Protein AF-A0A832NLY6-F1 (afdb_monomer)

Mean predicted aligned error: 9.87 Å

Solvent-accessible surface area (backbone atoms only — not comparable to full-atom values): 6928 Å² total; per-residue (Å²): 132,86,79,91,76,84,89,79,85,69,84,88,56,76,69,50,26,32,16,76,48,70,37,66,53,76,66,36,54,58,50,45,55,56,50,50,54,19,38,46,74,70,52,32,40,82,38,94,54,60,70,77,24,45,32,38,37,38,36,24,31,61,81,44,68,68,25,48,56,53,46,52,54,51,48,53,53,52,56,72,59,37,93,64,68,50,43,39,39,29,54,46,80,65,84,79,72,89,59,55,50,65,55,54,56,72,53,33,78,34,51,49,84,54,48,74,72,74,114

Radius of gyration: 15.72 Å; Cα contacts (8 Å, |Δi|>4): 177; chains: 1; bounding box: 41×34×50 Å

Secondary structure (DSSP, 8-state):
--------SSTTS-SPEEEEEE-SSHHHHHHHHHHHHHHHHTTPEE-S--TT-SEEEEEEETT-HHHHHHHHHHHHHHHHH-SSSEEEEEEESSPPPS--HHHHHHH--EEHHHHTT--

Sequence (119 aa):
MSRKRGQSGAEARGRPVAHLVSLGCAKNLVDSEIMLGALAQAGFAVSADPEGADLAVINTCGFVRDAVDESEDAIRALAALRREGRTVVVPQHKPLKPGTLKGILEQAAVPLDRFVQQL

Nearest PDB structures (foldseek):
  7mjx-assembly2_B  TM=8.754E-01  e=5.910E-04  Bacteroides uniformis
  7mjz-assembly1_A  TM=8.176E-01  e=5.182E-04  Bacteroides uniformis
  5yro-assembly1_A  TM=6.515E-01  e=8.188E-02  Homo sapiens
  3nkv-assembly2_B  TM=5.344E-01  e=1.580E-01  Homo sapiens
  8alk-assembly1_B  TM=5.204E-01  e=6.713E-01  Homo sapiens

Structure (mmCIF, N/CA/C/O backbone):
data_AF-A0A832NLY6-F1
#
_entry.id   AF-A0A832NLY6-F1
#
loop_
_atom_site.group_PDB
_atom_site.id
_atom_site.type_symbol
_atom_site.label_atom_id
_atom_site.label_alt_id
_atom_site.label_comp_id
_atom_site.label_asym_id
_atom_site.label_entity_id
_atom_site.label_seq_id
_atom_site.pdbx_PDB_ins_code
_atom_site.Cartn_x
_atom_site.Cartn_y
_atom_site.Cartn_z
_atom_site.occupancy
_atom_site.B_iso_or_equiv
_atom_site.auth_seq_id
_atom_site.auth_comp_id
_atom_site.auth_asym_id
_atom_site.auth_atom_id
_atom_site.pdbx_PDB_model_num
ATOM 1 N N . MET A 1 1 ? -25.720 23.472 32.965 1.00 38.28 1 MET A N 1
ATOM 2 C CA . MET A 1 1 ? -26.145 23.912 31.619 1.00 38.28 1 MET A CA 1
ATOM 3 C C . MET A 1 1 ? -24.999 23.663 30.653 1.00 38.28 1 MET A C 1
ATOM 5 O O . MET A 1 1 ? -23.893 24.088 30.941 1.00 38.28 1 MET A O 1
ATOM 9 N N . SER A 1 2 ? -25.296 22.891 29.604 1.00 46.19 2 SER A N 1
ATOM 10 C CA . SER A 1 2 ? -24.651 22.738 28.287 1.00 46.19 2 SER A CA 1
ATOM 11 C C . SER A 1 2 ? -23.189 23.183 28.132 1.00 46.19 2 SER A C 1
ATOM 13 O O . SER A 1 2 ? -22.857 24.341 28.337 1.00 46.19 2 SER A O 1
ATOM 15 N N . ARG A 1 3 ? -22.295 22.351 27.591 1.00 44.56 3 ARG A N 1
ATOM 16 C CA . ARG A 1 3 ? -22.382 21.850 26.208 1.00 44.56 3 ARG A CA 1
ATOM 17 C C . ARG A 1 3 ? -21.640 20.513 26.067 1.00 44.56 3 ARG A C 1
ATOM 19 O O . ARG A 1 3 ? -20.416 20.485 26.018 1.00 44.56 3 ARG A O 1
ATOM 26 N N . LYS A 1 4 ? -22.403 19.427 25.911 1.00 46.78 4 LYS A N 1
ATOM 27 C CA . LYS A 1 4 ? -21.956 18.227 25.192 1.00 46.78 4 LYS A CA 1
ATOM 28 C C . LYS A 1 4 ? -21.646 18.662 23.755 1.00 46.78 4 LYS A C 1
ATOM 30 O O . LYS A 1 4 ? -22.546 19.146 23.071 1.00 46.78 4 LYS A O 1
ATOM 35 N N . ARG A 1 5 ? -20.394 18.547 23.309 1.00 46.56 5 ARG A N 1
ATOM 36 C CA . ARG A 1 5 ? -20.043 18.646 21.886 1.00 46.56 5 ARG A CA 1
ATOM 37 C C . ARG A 1 5 ? -19.680 17.246 21.414 1.00 46.56 5 ARG A C 1
ATOM 39 O O . ARG A 1 5 ? -18.828 16.598 22.009 1.00 46.56 5 ARG A O 1
ATOM 46 N N . GLY A 1 6 ? -20.454 16.783 20.439 1.00 38.00 6 GLY A N 1
ATOM 47 C CA . GLY A 1 6 ? -20.577 15.393 20.038 1.00 38.00 6 GLY A CA 1
ATOM 48 C C . GLY A 1 6 ? -19.273 14.785 19.547 1.00 38.00 6 GLY A C 1
ATOM 49 O O . GLY A 1 6 ? -18.693 15.235 18.565 1.00 38.00 6 GLY A O 1
ATOM 50 N N . GLN A 1 7 ? -18.886 13.708 20.215 1.00 43.31 7 GLN A N 1
ATOM 51 C CA . GLN A 1 7 ? -18.221 12.579 19.589 1.00 43.31 7 GLN A CA 1
ATOM 52 C C . GLN A 1 7 ? -19.361 11.653 19.162 1.00 43.31 7 GLN A C 1
ATOM 54 O O . GLN A 1 7 ? -19.975 10.988 19.988 1.00 43.31 7 GLN A O 1
ATOM 59 N N . SER A 1 8 ? -19.793 11.739 17.910 1.00 46.34 8 SER A N 1
ATOM 60 C CA . SER A 1 8 ? -20.840 10.858 17.395 1.00 46.34 8 SER A CA 1
ATOM 61 C C . SER A 1 8 ? -20.587 10.677 15.910 1.00 46.34 8 SER A C 1
ATOM 63 O O . SER A 1 8 ? -20.833 11.582 15.118 1.00 46.34 8 SER A O 1
ATOM 65 N N . GLY A 1 9 ? -19.978 9.544 15.557 1.00 37.38 9 GLY A N 1
ATOM 66 C CA . GLY A 1 9 ? -19.774 9.170 14.159 1.00 37.38 9 GLY A CA 1
ATOM 67 C C . GLY A 1 9 ? -18.776 8.038 13.909 1.00 37.38 9 GLY A C 1
ATOM 68 O O . GLY A 1 9 ? -18.976 7.293 12.960 1.00 37.38 9 GLY A O 1
ATOM 69 N N . ALA A 1 10 ? -17.740 7.863 14.740 1.00 46.62 10 ALA A N 1
ATOM 70 C CA . ALA A 1 10 ? -16.645 6.922 14.444 1.00 46.62 10 ALA A CA 1
ATOM 71 C C . ALA A 1 10 ? -16.556 5.683 15.362 1.00 46.62 10 ALA A C 1
ATOM 73 O O . ALA A 1 10 ? -15.899 4.721 14.996 1.00 46.62 10 ALA A O 1
ATOM 74 N N . GLU A 1 11 ? -17.226 5.662 16.521 1.00 42.56 11 GLU A N 1
ATOM 75 C CA . GLU A 1 11 ? -17.087 4.574 17.516 1.00 42.56 11 GLU A CA 1
ATOM 76 C C . GLU A 1 11 ? -17.909 3.302 17.222 1.00 42.56 11 GLU A C 1
ATOM 78 O O . GLU A 1 11 ? -17.807 2.326 17.956 1.00 42.56 11 GLU A O 1
ATOM 83 N N . ALA A 1 12 ? -18.727 3.275 16.162 1.00 50.28 12 ALA A N 1
ATOM 84 C CA . ALA A 1 12 ? -19.609 2.134 15.874 1.00 50.28 12 ALA A CA 1
ATOM 85 C C . ALA A 1 12 ? -18.981 1.043 14.980 1.00 50.28 12 ALA A C 1
ATOM 87 O O . ALA A 1 12 ? -19.570 -0.023 14.816 1.00 50.28 12 ALA A O 1
ATOM 88 N N . ARG A 1 13 ? -17.800 1.283 14.398 1.00 58.06 13 ARG A N 1
ATOM 89 C CA . ARG A 1 13 ? -16.998 0.268 13.695 1.00 58.06 13 ARG A CA 1
ATOM 90 C C . ARG A 1 13 ? -15.675 0.139 14.452 1.00 58.06 13 ARG A C 1
ATOM 92 O O . ARG A 1 13 ? -15.191 1.136 14.976 1.00 58.06 13 ARG A O 1
ATOM 99 N N . GLY A 1 14 ? -15.126 -1.071 14.581 1.00 70.38 14 GLY A N 1
ATOM 100 C CA . GLY A 1 14 ? -13.823 -1.286 15.227 1.00 70.38 14 GLY A CA 1
ATOM 101 C C . GLY A 1 14 ? -12.705 -0.442 14.592 1.00 70.38 14 GLY A C 1
ATOM 102 O O . GLY A 1 14 ? -12.935 0.258 13.607 1.00 70.38 14 GLY A O 1
ATOM 103 N N . ARG A 1 15 ? -11.483 -0.490 15.149 1.00 81.31 15 ARG A N 1
ATOM 104 C CA . ARG A 1 15 ? -10.330 0.238 14.578 1.00 81.31 15 ARG A CA 1
ATOM 105 C C . ARG A 1 15 ? -10.247 -0.025 13.065 1.00 81.31 15 ARG A C 1
ATOM 107 O O . ARG A 1 15 ? -10.214 -1.199 12.701 1.00 81.31 15 ARG A O 1
ATOM 114 N N . PRO A 1 16 ? -10.203 1.017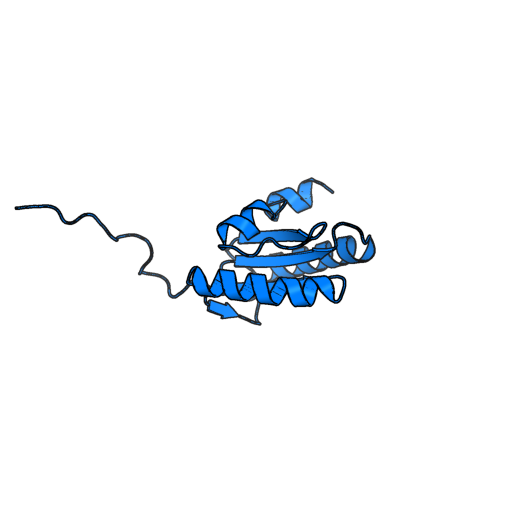 12.213 1.00 86.25 16 PRO A N 1
ATOM 115 C CA . PRO A 1 16 ? -10.198 0.820 10.772 1.00 86.25 16 PRO A CA 1
ATOM 116 C C . PRO A 1 16 ? -8.967 0.015 10.364 1.00 86.25 16 PRO A C 1
ATOM 118 O O . PRO A 1 16 ? -7.876 0.225 10.902 1.00 86.25 16 PRO A O 1
ATOM 121 N N . VAL A 1 17 ? -9.132 -0.916 9.436 1.00 88.12 17 VAL A N 1
ATOM 122 C CA . VAL A 1 17 ? -8.072 -1.844 9.041 1.00 88.12 17 VAL A CA 1
ATOM 123 C C . VAL A 1 17 ? -7.355 -1.313 7.803 1.00 88.12 17 VAL A C 1
ATOM 125 O O . VAL A 1 17 ? -7.986 -0.932 6.818 1.00 88.12 17 VAL A O 1
ATOM 128 N N . ALA A 1 18 ? -6.028 -1.280 7.841 1.00 88.94 18 ALA A N 1
ATOM 129 C CA . ALA A 1 18 ? -5.185 -0.952 6.705 1.00 88.94 18 ALA A CA 1
ATOM 130 C C . ALA A 1 18 ? -4.393 -2.179 6.248 1.00 88.94 18 ALA A C 1
ATOM 132 O O . ALA A 1 18 ? -3.815 -2.892 7.067 1.00 88.94 18 ALA A O 1
ATOM 133 N N . HIS A 1 19 ? -4.325 -2.382 4.940 1.00 90.56 19 HIS A N 1
ATOM 134 C CA . HIS A 1 19 ? -3.454 -3.354 4.293 1.00 90.56 19 HIS A CA 1
ATOM 135 C C . HIS A 1 19 ? -2.431 -2.611 3.433 1.00 90.56 19 HIS A C 1
ATOM 137 O O . HIS A 1 19 ? -2.779 -1.627 2.776 1.00 90.56 19 HIS A O 1
ATOM 143 N N . LEU A 1 20 ? -1.174 -3.051 3.443 1.00 90.06 20 LEU A N 1
ATOM 144 C CA . LEU A 1 20 ? -0.107 -2.421 2.672 1.00 90.06 20 LEU A CA 1
ATOM 145 C C . LEU A 1 20 ? 0.606 -3.457 1.808 1.00 90.06 20 LEU A C 1
ATOM 147 O O . LEU A 1 20 ? 1.132 -4.440 2.321 1.00 90.06 20 LEU A O 1
ATOM 151 N N . VAL A 1 21 ? 0.684 -3.170 0.512 1.00 90.38 21 VAL A N 1
ATOM 152 C CA . VAL A 1 21 ? 1.487 -3.905 -0.467 1.00 90.38 21 VAL A CA 1
ATOM 153 C C . VAL A 1 21 ? 2.704 -3.054 -0.820 1.00 90.38 21 VAL A C 1
ATOM 155 O O . VAL A 1 21 ? 2.571 -1.859 -1.084 1.00 90.38 21 VAL A O 1
ATOM 158 N N . SER A 1 22 ? 3.894 -3.653 -0.799 1.00 89.38 22 SER A N 1
ATOM 159 C CA . SER A 1 22 ? 5.140 -3.009 -1.226 1.00 89.38 22 SER A CA 1
ATOM 160 C C . SER A 1 22 ? 5.626 -3.672 -2.508 1.00 89.38 22 SER A C 1
ATOM 162 O O . SER A 1 22 ? 5.839 -4.881 -2.523 1.00 89.38 22 SER A O 1
ATOM 164 N N . LEU A 1 23 ? 5.773 -2.884 -3.566 1.00 85.38 23 LEU A N 1
ATOM 165 C CA . LEU A 1 23 ? 6.229 -3.289 -4.890 1.00 85.38 23 LEU A CA 1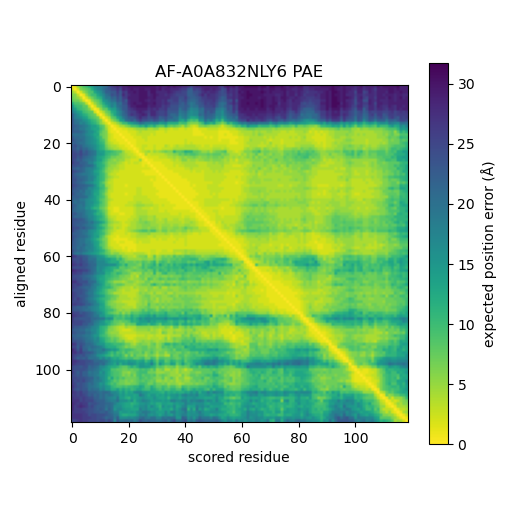
ATOM 166 C C . LEU A 1 23 ? 7.470 -2.471 -5.259 1.00 85.38 23 LEU A C 1
ATOM 168 O O . LEU A 1 23 ? 7.599 -1.302 -4.881 1.00 85.38 23 LEU A O 1
ATOM 172 N N . GLY A 1 24 ? 8.389 -3.070 -6.011 1.00 81.75 24 GLY A N 1
ATOM 173 C CA . GLY A 1 24 ? 9.647 -2.432 -6.395 1.00 81.75 24 GLY A CA 1
ATOM 174 C C . GLY A 1 24 ? 10.846 -2.902 -5.568 1.00 81.75 24 GLY A C 1
ATOM 175 O O . GLY A 1 24 ? 11.087 -4.097 -5.430 1.00 81.75 24 GLY A O 1
ATOM 176 N N . CYS A 1 25 ? 11.677 -1.970 -5.092 1.00 79.56 25 CYS A N 1
ATOM 177 C CA . CYS A 1 25 ? 13.013 -2.293 -4.577 1.00 79.56 25 CYS A CA 1
ATOM 178 C C . CYS A 1 25 ? 13.109 -2.245 -3.043 1.00 79.56 25 CYS A C 1
ATOM 180 O O . CYS A 1 25 ? 12.175 -1.854 -2.347 1.00 79.56 25 CYS A O 1
ATOM 182 N N . ALA A 1 26 ? 14.283 -2.581 -2.494 1.00 81.88 26 ALA A N 1
ATOM 183 C CA . ALA A 1 26 ? 14.539 -2.574 -1.047 1.00 81.88 26 ALA A CA 1
ATOM 184 C C . ALA A 1 26 ? 14.195 -1.236 -0.359 1.00 81.88 26 ALA A C 1
ATOM 186 O O . ALA A 1 26 ? 13.839 -1.212 0.817 1.00 81.88 26 ALA A O 1
ATOM 187 N N . LYS A 1 27 ? 14.244 -0.117 -1.095 1.00 81.06 27 LYS A N 1
ATOM 188 C CA . LYS A 1 27 ? 13.804 1.184 -0.587 1.00 81.06 27 LYS A CA 1
ATOM 189 C C . LYS A 1 27 ? 12.301 1.215 -0.285 1.00 81.06 27 LYS A C 1
ATOM 191 O O . LYS A 1 27 ? 11.913 1.788 0.731 1.00 81.06 27 LYS A O 1
ATOM 196 N N . ASN A 1 28 ? 11.474 0.601 -1.132 1.00 81.75 28 ASN A N 1
ATOM 197 C CA . ASN A 1 28 ? 10.034 0.514 -0.910 1.00 81.75 28 ASN A CA 1
ATOM 198 C C . ASN A 1 28 ? 9.727 -0.282 0.361 1.00 81.75 28 ASN A C 1
ATOM 200 O O . ASN A 1 28 ? 8.848 0.121 1.112 1.00 81.75 28 ASN A O 1
ATOM 204 N N . LEU A 1 29 ? 10.492 -1.334 0.664 1.00 83.50 29 LEU A N 1
ATOM 205 C CA . LEU A 1 29 ? 10.312 -2.104 1.898 1.00 83.50 29 LEU A CA 1
ATOM 206 C C . LEU A 1 29 ? 10.581 -1.257 3.154 1.00 83.50 29 LEU A C 1
ATOM 208 O O . LEU A 1 29 ? 9.750 -1.224 4.058 1.00 83.50 29 LEU A O 1
ATOM 212 N N . VAL A 1 30 ? 11.692 -0.514 3.180 1.00 85.75 30 VAL A N 1
ATOM 213 C CA . VAL A 1 30 ? 12.020 0.385 4.304 1.00 85.75 30 VAL A CA 1
ATOM 214 C C . VAL A 1 30 ? 10.985 1.507 4.439 1.00 85.75 30 VAL A C 1
ATOM 216 O O . VAL A 1 30 ? 10.530 1.813 5.539 1.00 85.75 30 VAL A O 1
ATOM 219 N N . ASP A 1 31 ? 10.561 2.107 3.323 1.00 85.94 31 ASP A N 1
ATOM 220 C CA . ASP A 1 31 ? 9.528 3.147 3.348 1.00 85.94 31 ASP A CA 1
ATOM 221 C C . ASP A 1 31 ? 8.170 2.583 3.820 1.00 85.94 31 ASP A C 1
ATOM 223 O O . ASP A 1 31 ? 7.426 3.277 4.518 1.00 85.94 31 ASP A O 1
ATOM 227 N N . SER A 1 32 ? 7.860 1.319 3.510 1.00 88.69 32 SER A N 1
ATOM 228 C CA . SER A 1 32 ? 6.648 0.640 3.975 1.00 88.69 32 SER A CA 1
ATOM 229 C C . SER A 1 32 ? 6.588 0.519 5.496 1.00 88.69 32 SER A C 1
ATOM 231 O O . SER A 1 32 ? 5.523 0.744 6.066 1.00 88.69 32 SER A O 1
ATOM 233 N N . GLU A 1 33 ? 7.699 0.237 6.181 1.00 88.88 33 GLU A N 1
ATOM 234 C CA . GLU A 1 33 ? 7.729 0.196 7.654 1.00 88.88 33 GLU A CA 1
ATOM 235 C C . GLU A 1 33 ? 7.360 1.553 8.267 1.00 88.88 33 GLU A C 1
ATOM 237 O O . GLU A 1 33 ? 6.576 1.633 9.218 1.00 88.88 33 GLU A O 1
ATOM 242 N N . ILE A 1 34 ? 7.859 2.640 7.670 1.00 87.94 34 ILE A N 1
ATOM 243 C CA . ILE A 1 34 ? 7.526 4.005 8.089 1.00 87.94 34 ILE A CA 1
ATOM 244 C C . ILE A 1 34 ? 6.033 4.280 7.856 1.00 87.94 34 ILE A C 1
ATOM 246 O O . ILE A 1 34 ? 5.360 4.838 8.730 1.00 87.94 34 ILE A O 1
ATOM 250 N N . MET A 1 35 ? 5.490 3.851 6.710 1.00 86.69 35 MET A N 1
ATOM 251 C CA . MET A 1 35 ? 4.062 3.989 6.407 1.00 86.69 35 MET A CA 1
ATOM 252 C C . MET A 1 35 ? 3.179 3.216 7.394 1.00 86.69 35 MET A C 1
ATOM 254 O O . MET A 1 35 ? 2.185 3.761 7.883 1.00 86.69 35 MET A O 1
ATOM 258 N N . LEU A 1 36 ? 3.555 1.983 7.739 1.00 88.94 36 LEU A N 1
ATOM 259 C CA . LEU A 1 36 ? 2.856 1.166 8.735 1.00 88.94 36 LEU A CA 1
ATOM 260 C C . LEU A 1 36 ? 2.863 1.833 10.116 1.00 88.94 36 LEU A C 1
ATOM 262 O O . LEU A 1 36 ? 1.823 1.904 10.775 1.00 88.94 36 LEU A O 1
ATOM 266 N N . GLY A 1 37 ? 4.002 2.394 10.530 1.00 88.38 37 GLY A N 1
ATOM 267 C CA . GLY A 1 37 ? 4.111 3.143 11.783 1.00 88.38 37 GLY A CA 1
ATOM 268 C C . GLY A 1 37 ? 3.205 4.379 11.826 1.00 88.38 37 GLY A C 1
ATOM 269 O O . GLY A 1 37 ? 2.598 4.672 12.859 1.00 88.38 37 GLY A O 1
ATOM 270 N N . ALA A 1 38 ? 3.066 5.096 10.711 1.00 86.31 38 ALA A N 1
ATOM 271 C CA . ALA A 1 38 ? 2.177 6.253 10.615 1.00 86.31 38 ALA A CA 1
ATOM 272 C C . ALA A 1 38 ? 0.687 5.863 10.602 1.00 86.31 38 ALA A C 1
ATOM 274 O O . ALA A 1 38 ? -0.129 6.549 11.223 1.00 86.31 38 ALA A O 1
ATOM 275 N N . LEU A 1 39 ? 0.328 4.755 9.943 1.00 86.19 39 LEU A N 1
ATOM 276 C CA . LEU A 1 39 ? -1.027 4.189 9.966 1.00 86.19 39 LEU A CA 1
ATOM 277 C C . LEU A 1 39 ? -1.428 3.768 11.385 1.00 86.19 39 LEU A C 1
ATOM 279 O O . LEU A 1 39 ? -2.510 4.126 11.855 1.00 86.19 39 LEU A O 1
ATOM 283 N N . ALA A 1 40 ? -0.530 3.083 12.096 1.00 86.62 40 ALA A N 1
ATOM 284 C CA . ALA A 1 40 ? -0.754 2.674 13.479 1.00 86.62 40 ALA A CA 1
ATOM 285 C C . ALA A 1 40 ? -0.959 3.882 14.412 1.00 86.62 40 ALA A C 1
ATOM 287 O O . ALA A 1 40 ? -1.893 3.885 15.216 1.00 86.62 40 ALA A O 1
ATOM 288 N N . GLN A 1 41 ? -0.141 4.933 14.265 1.00 86.12 41 GLN A N 1
ATOM 289 C CA . GLN A 1 41 ? -0.290 6.192 15.010 1.00 86.12 41 GLN A CA 1
ATOM 290 C C . GLN A 1 41 ? -1.597 6.927 14.689 1.00 86.12 41 GLN A C 1
ATOM 292 O O . GLN A 1 41 ? -2.161 7.589 15.557 1.00 86.12 41 GLN A O 1
ATOM 297 N N . ALA A 1 42 ? -2.106 6.787 13.464 1.00 83.50 42 ALA A N 1
ATOM 298 C CA . ALA A 1 42 ? -3.404 7.320 13.058 1.00 83.50 42 ALA A CA 1
ATOM 299 C C . ALA A 1 42 ? -4.599 6.458 13.513 1.00 83.50 42 ALA A C 1
ATOM 301 O O . ALA A 1 42 ? -5.742 6.791 13.203 1.00 83.50 42 ALA A O 1
ATOM 302 N N . GLY A 1 43 ? -4.357 5.369 14.251 1.00 86.38 43 GLY A N 1
ATOM 303 C CA . GLY A 1 43 ? -5.398 4.524 14.839 1.00 86.38 43 GLY A CA 1
ATOM 304 C C . GLY A 1 43 ? -5.817 3.327 13.986 1.00 86.38 43 GLY A C 1
ATOM 305 O O . GLY A 1 43 ? -6.672 2.554 14.424 1.00 86.38 43 GLY A O 1
ATOM 306 N N . PHE A 1 44 ? -5.193 3.108 12.826 1.00 87.94 44 PHE A N 1
ATOM 307 C CA . PHE A 1 44 ? -5.472 1.925 12.013 1.00 87.94 44 PHE A CA 1
ATOM 308 C C . PHE A 1 44 ? -4.939 0.655 12.688 1.00 87.94 44 PHE A C 1
ATOM 310 O O . PHE A 1 44 ? -3.938 0.689 13.412 1.00 87.94 44 PHE A O 1
ATOM 317 N N . ALA A 1 45 ? -5.622 -0.465 12.485 1.00 90.12 45 ALA A N 1
ATOM 318 C CA . ALA A 1 45 ? -5.058 -1.795 12.682 1.00 90.12 45 ALA A CA 1
ATOM 319 C C . ALA A 1 45 ? -4.430 -2.247 11.358 1.00 90.12 45 ALA A C 1
ATOM 321 O O . ALA A 1 45 ? -5.010 -2.018 10.304 1.00 90.12 45 ALA A O 1
ATOM 322 N N . VAL A 1 46 ? -3.249 -2.860 11.388 1.00 88.44 46 VAL A N 1
ATOM 323 C CA . VAL A 1 46 ? -2.592 -3.346 10.167 1.00 88.44 46 VAL A CA 1
ATOM 324 C C . VAL A 1 46 ? -2.942 -4.817 9.972 1.00 88.44 46 VAL A C 1
ATOM 326 O O . VAL A 1 46 ? -2.747 -5.611 10.891 1.00 88.44 46 VAL A O 1
ATOM 329 N N . SER A 1 47 ? -3.438 -5.170 8.788 1.00 87.94 47 SER A N 1
ATOM 330 C CA . SER A 1 47 ? -3.733 -6.549 8.394 1.00 87.94 47 SER A CA 1
ATOM 331 C C . SER A 1 47 ? -2.832 -6.991 7.244 1.00 87.94 47 SER A C 1
ATOM 333 O O . SER A 1 47 ? -2.608 -6.248 6.286 1.00 87.94 47 SER A O 1
ATOM 335 N N . ALA A 1 48 ? -2.343 -8.228 7.328 1.00 85.31 48 ALA A N 1
ATOM 336 C CA . ALA A 1 48 ? -1.685 -8.902 6.210 1.00 85.31 48 ALA A CA 1
ATOM 337 C C . ALA A 1 48 ? -2.693 -9.382 5.152 1.00 85.31 48 ALA A C 1
ATOM 339 O O . ALA A 1 48 ? -2.312 -9.598 4.008 1.00 85.31 48 ALA A O 1
ATOM 340 N N . ASP A 1 49 ? -3.964 -9.510 5.529 1.00 82.88 49 ASP A N 1
ATOM 341 C CA . ASP A 1 49 ? -5.048 -9.896 4.635 1.00 82.88 49 ASP A CA 1
ATOM 342 C C . ASP A 1 49 ? -5.729 -8.644 4.046 1.00 82.88 49 ASP A C 1
ATOM 344 O O . ASP A 1 49 ? -6.136 -7.762 4.821 1.00 82.88 49 ASP A O 1
ATOM 348 N N . PRO A 1 50 ? -5.833 -8.521 2.709 1.00 81.88 50 PRO A N 1
ATOM 349 C CA . PRO A 1 50 ? -6.592 -7.455 2.064 1.00 81.88 50 PRO A CA 1
ATOM 350 C C . PRO A 1 50 ? -8.118 -7.590 2.213 1.00 81.88 50 PRO A C 1
ATOM 352 O O . PRO A 1 50 ? -8.821 -6.576 2.092 1.00 81.88 50 PRO A O 1
ATOM 355 N N . GLU A 1 51 ? -8.643 -8.793 2.464 1.00 78.44 51 GLU A N 1
ATOM 356 C CA . GLU A 1 51 ? -10.071 -9.043 2.662 1.00 78.44 51 GLU A CA 1
ATOM 357 C C . GLU A 1 51 ? -10.529 -8.409 3.985 1.00 78.44 51 GLU A C 1
ATOM 359 O O . GLU A 1 51 ? -10.161 -8.817 5.083 1.00 78.44 51 GLU A O 1
ATOM 364 N N . GLY A 1 52 ? -11.325 -7.342 3.883 1.00 75.12 52 GLY A N 1
ATOM 365 C CA . GLY A 1 52 ? -11.819 -6.593 5.044 1.00 75.12 52 GLY A CA 1
ATOM 366 C C . GLY A 1 52 ? -10.971 -5.388 5.457 1.00 75.12 52 GLY A C 1
ATOM 367 O O . GLY A 1 52 ? -11.294 -4.741 6.451 1.00 75.12 52 GLY A O 1
ATOM 368 N N . ALA A 1 53 ? -9.933 -5.028 4.696 1.00 83.25 53 ALA A N 1
ATOM 369 C CA . ALA A 1 53 ? -9.261 -3.747 4.892 1.00 83.25 53 ALA A CA 1
ATOM 370 C C . ALA A 1 53 ? -10.197 -2.578 4.525 1.00 83.25 53 ALA A C 1
ATOM 372 O O . ALA A 1 53 ? -10.828 -2.595 3.468 1.00 83.25 53 ALA A O 1
ATOM 373 N N . ASP A 1 54 ? -10.240 -1.522 5.341 1.00 83.50 54 ASP A N 1
ATOM 374 C CA . ASP A 1 54 ? -10.900 -0.240 5.040 1.00 83.50 54 ASP A CA 1
ATOM 375 C C . ASP A 1 54 ? -10.027 0.648 4.135 1.00 83.50 54 ASP A C 1
ATOM 377 O O . ASP A 1 54 ? -10.531 1.437 3.321 1.00 83.50 54 ASP A O 1
ATOM 381 N N . LEU A 1 55 ? -8.705 0.472 4.220 1.00 84.00 55 LEU A N 1
ATOM 382 C CA . LEU A 1 55 ? -7.702 1.156 3.410 1.00 84.00 55 LEU A CA 1
ATOM 383 C C . LEU A 1 55 ? -6.679 0.155 2.857 1.00 84.00 55 LEU A C 1
ATOM 385 O O . LEU A 1 55 ? -6.040 -0.551 3.624 1.00 84.00 55 LEU A O 1
ATOM 389 N N . ALA A 1 56 ? -6.472 0.134 1.543 1.00 87.38 56 ALA A N 1
ATOM 390 C CA . ALA A 1 56 ? -5.343 -0.561 0.929 1.00 87.38 56 ALA A CA 1
ATOM 391 C C . ALA A 1 56 ? -4.327 0.463 0.408 1.00 87.38 56 ALA A C 1
ATOM 393 O O . ALA A 1 56 ? -4.706 1.408 -0.287 1.00 87.38 56 ALA A O 1
ATOM 394 N N . VAL A 1 57 ? -3.053 0.292 0.747 1.00 87.12 57 VAL A N 1
ATOM 395 C CA . VAL A 1 57 ? -1.950 1.154 0.310 1.00 87.12 57 VAL A CA 1
ATOM 396 C C . VAL A 1 57 ? -1.014 0.341 -0.568 1.00 87.12 57 VAL A C 1
ATOM 398 O O . VAL A 1 57 ? -0.493 -0.677 -0.126 1.00 87.12 57 VAL A O 1
ATOM 401 N N . ILE A 1 58 ? -0.776 0.795 -1.794 1.00 88.44 58 ILE A N 1
ATOM 402 C CA . ILE A 1 58 ? 0.207 0.191 -2.696 1.00 88.44 58 ILE A CA 1
ATOM 403 C C . ILE A 1 58 ? 1.396 1.140 -2.775 1.00 88.44 58 ILE A C 1
ATOM 405 O O . ILE A 1 58 ? 1.310 2.206 -3.384 1.00 88.44 58 ILE A O 1
ATOM 409 N N . ASN A 1 59 ? 2.492 0.773 -2.122 1.00 88.00 59 ASN A N 1
ATOM 410 C CA . ASN A 1 59 ? 3.765 1.476 -2.198 1.00 88.00 59 ASN A CA 1
ATOM 411 C C . ASN A 1 59 ? 4.558 0.900 -3.374 1.00 88.00 59 ASN A C 1
ATOM 413 O O . ASN A 1 59 ? 5.031 -0.225 -3.276 1.00 88.00 59 ASN A O 1
ATOM 417 N N . THR A 1 60 ? 4.691 1.645 -4.469 1.00 84.56 60 THR A N 1
ATOM 418 C CA . THR A 1 60 ? 5.409 1.192 -5.675 1.00 84.56 60 THR A CA 1
ATOM 419 C C . THR A 1 60 ? 6.533 2.155 -6.052 1.00 84.56 60 THR A C 1
ATOM 421 O O . THR A 1 60 ? 6.561 3.298 -5.597 1.00 84.56 60 THR A O 1
ATOM 424 N N . CYS A 1 61 ? 7.490 1.729 -6.874 1.00 79.56 61 CYS A N 1
ATOM 425 C CA . CYS A 1 61 ? 8.515 2.614 -7.423 1.00 79.56 61 CYS A CA 1
ATOM 426 C C . CYS A 1 61 ? 7.973 3.385 -8.637 1.00 79.56 61 CYS A C 1
ATOM 428 O O . CYS A 1 61 ? 7.576 2.786 -9.630 1.00 79.56 61 CYS A O 1
ATOM 430 N N . GLY A 1 62 ? 8.029 4.720 -8.608 1.00 69.62 62 GLY A N 1
ATOM 431 C CA . GLY A 1 62 ? 7.531 5.563 -9.708 1.00 69.62 62 GLY A CA 1
ATOM 432 C C . GLY A 1 62 ? 8.425 5.620 -10.957 1.00 69.62 62 GLY A C 1
ATOM 433 O O . GLY A 1 62 ? 8.102 6.340 -11.896 1.00 69.62 62 GLY A O 1
ATOM 434 N N . PHE A 1 63 ? 9.566 4.921 -10.962 1.00 68.38 63 PHE A N 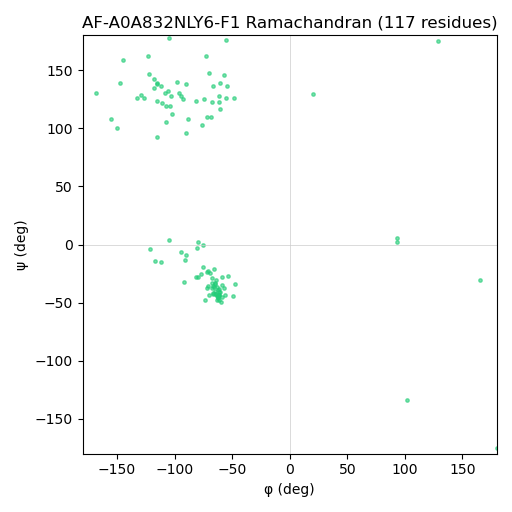1
ATOM 435 C CA . PHE A 1 63 ? 10.566 4.984 -12.038 1.00 68.38 63 PHE A CA 1
ATOM 436 C C . PHE A 1 63 ? 10.791 3.658 -12.772 1.00 68.38 63 PHE A C 1
ATOM 438 O O . PHE A 1 63 ? 11.430 3.651 -13.824 1.00 68.38 63 PHE A O 1
ATOM 445 N N . VAL A 1 64 ? 10.309 2.542 -12.225 1.00 73.38 64 VAL A N 1
ATOM 446 C CA . VAL A 1 64 ? 10.531 1.204 -12.786 1.00 73.38 64 VAL A CA 1
ATOM 447 C C . VAL A 1 64 ? 9.247 0.761 -13.470 1.00 73.38 64 VAL A C 1
ATOM 449 O O . VAL A 1 64 ? 8.223 0.658 -12.806 1.00 73.38 64 VAL A O 1
ATOM 452 N N . ARG A 1 65 ? 9.301 0.510 -14.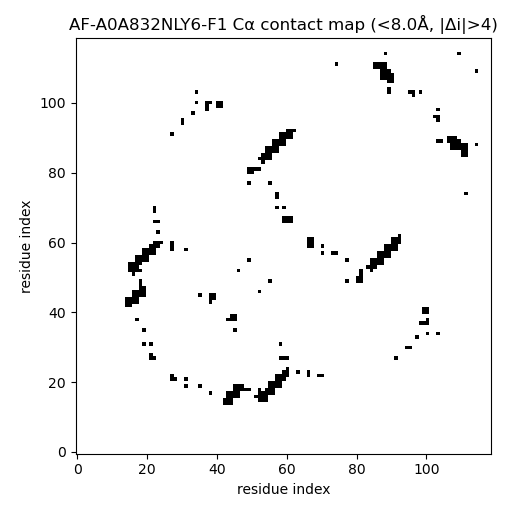784 1.00 71.50 65 ARG A N 1
ATOM 453 C CA . ARG A 1 65 ? 8.123 0.108 -15.575 1.00 71.50 65 ARG A CA 1
ATOM 454 C C . ARG A 1 65 ? 7.499 -1.180 -15.047 1.00 71.50 65 ARG A C 1
ATOM 456 O O . ARG A 1 65 ? 6.307 -1.189 -14.793 1.00 71.50 65 ARG A O 1
ATOM 463 N N . ASP A 1 66 ? 8.320 -2.179 -14.742 1.00 73.25 66 ASP A N 1
ATOM 464 C CA . ASP A 1 66 ? 7.848 -3.449 -14.182 1.00 73.25 66 ASP A CA 1
ATOM 465 C C . ASP A 1 66 ? 7.068 -3.242 -12.869 1.00 73.25 66 ASP A C 1
ATOM 467 O O . ASP A 1 66 ? 6.032 -3.855 -12.654 1.00 7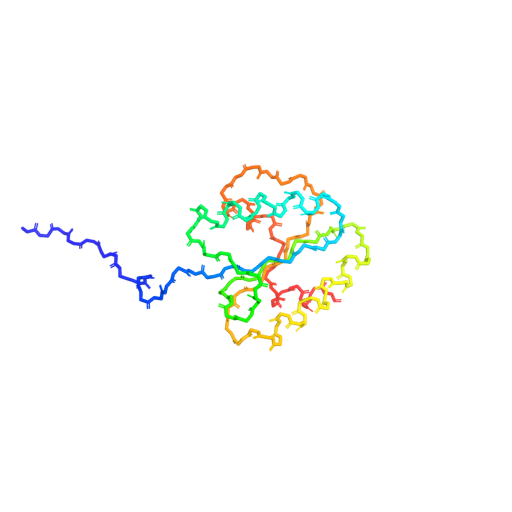3.25 66 ASP A O 1
ATOM 471 N N . ALA A 1 67 ? 7.495 -2.298 -12.021 1.00 70.12 67 ALA A N 1
ATOM 472 C CA . ALA A 1 67 ? 6.793 -1.972 -10.776 1.00 70.12 67 ALA A CA 1
ATOM 473 C C . ALA A 1 67 ? 5.467 -1.222 -11.010 1.00 70.12 67 ALA A C 1
ATOM 475 O O . ALA A 1 67 ? 4.586 -1.237 -10.147 1.00 70.12 67 ALA A O 1
ATOM 476 N N . VAL A 1 68 ? 5.321 -0.547 -12.155 1.00 70.12 68 VAL A N 1
ATOM 477 C CA . VAL A 1 68 ? 4.051 0.050 -12.587 1.00 70.12 68 VAL A CA 1
ATOM 478 C C . VAL A 1 68 ? 3.106 -1.050 -13.058 1.00 70.12 68 VAL A C 1
ATOM 480 O O . VAL A 1 68 ? 1.979 -1.101 -12.570 1.00 70.12 68 VAL A O 1
ATOM 483 N N . ASP A 1 69 ? 3.577 -1.969 -13.898 1.00 75.69 69 ASP A N 1
ATOM 484 C CA . ASP A 1 69 ? 2.771 -3.086 -14.401 1.00 75.69 69 ASP A CA 1
ATOM 485 C C . ASP A 1 69 ? 2.306 -4.000 -13.247 1.00 75.69 69 ASP A C 1
ATOM 487 O O . ASP A 1 69 ? 1.113 -4.275 -13.103 1.00 75.69 69 ASP A O 1
ATOM 491 N N . GLU A 1 70 ? 3.211 -4.366 -12.328 1.00 77.00 70 GLU A N 1
ATOM 492 C CA . GLU A 1 70 ? 2.876 -5.112 -11.102 1.00 77.00 70 GLU A CA 1
ATOM 493 C C . GLU A 1 70 ? 1.864 -4.365 -10.223 1.00 77.00 70 GLU A C 1
ATOM 495 O O . GLU A 1 70 ? 1.011 -4.979 -9.571 1.00 77.00 70 GLU A O 1
ATOM 500 N N . SER A 1 71 ? 1.936 -3.029 -10.193 1.00 76.38 71 SER A N 1
ATOM 501 C CA . SER A 1 71 ? 0.982 -2.236 -9.420 1.00 76.38 71 SER A CA 1
ATOM 502 C C . SER A 1 71 ? -0.423 -2.319 -10.000 1.00 76.38 71 SER A C 1
ATOM 504 O O . SER A 1 71 ? -1.376 -2.348 -9.225 1.00 76.38 71 SER A O 1
ATOM 506 N N . GLU A 1 72 ? -0.579 -2.440 -11.320 1.00 77.06 72 GLU A N 1
ATOM 507 C CA . GLU A 1 72 ? -1.896 -2.635 -11.921 1.00 77.06 72 GLU A CA 1
ATOM 508 C C . GLU A 1 72 ? -2.521 -3.983 -11.549 1.00 77.06 72 GLU A C 1
ATOM 510 O O . GLU A 1 72 ? -3.717 -4.056 -11.251 1.00 77.06 72 GLU A O 1
ATOM 515 N N . ASP A 1 73 ? -1.727 -5.053 -11.545 1.00 81.94 73 ASP A N 1
ATOM 516 C CA . ASP A 1 73 ? -2.209 -6.382 -11.167 1.00 81.94 73 ASP A CA 1
ATOM 517 C C . ASP A 1 73 ? -2.597 -6.429 -9.690 1.00 81.94 73 ASP A C 1
ATOM 519 O O . ASP A 1 73 ? -3.677 -6.921 -9.344 1.00 81.94 73 ASP A O 1
ATOM 523 N N . ALA A 1 74 ? -1.782 -5.824 -8.822 1.00 81.81 74 ALA A N 1
ATOM 524 C CA . ALA A 1 74 ? -2.111 -5.667 -7.410 1.00 81.81 74 ALA A CA 1
ATOM 525 C C . ALA A 1 74 ? -3.400 -4.850 -7.215 1.00 81.81 74 ALA A C 1
ATOM 527 O O . ALA A 1 74 ? -4.248 -5.205 -6.397 1.00 81.81 74 ALA A O 1
ATOM 528 N N . ILE A 1 75 ? -3.589 -3.785 -7.997 1.00 80.31 75 ILE A N 1
ATOM 529 C CA . ILE A 1 75 ? -4.813 -2.975 -8.007 1.00 80.31 75 ILE A CA 1
ATOM 530 C C . ILE A 1 75 ? -6.032 -3.814 -8.380 1.00 80.31 75 ILE A C 1
ATOM 532 O O . ILE A 1 75 ? -7.036 -3.770 -7.665 1.00 80.31 75 ILE A O 1
ATOM 536 N N . ARG A 1 76 ? -5.950 -4.582 -9.472 1.00 79.81 76 ARG A N 1
ATOM 537 C CA . ARG A 1 76 ? -7.042 -5.442 -9.948 1.00 79.81 76 ARG A CA 1
ATOM 538 C C . ARG A 1 76 ? -7.387 -6.517 -8.918 1.00 79.81 76 ARG A C 1
ATOM 540 O O . ARG A 1 76 ? -8.565 -6.703 -8.614 1.00 79.81 76 ARG A O 1
ATOM 547 N N . ALA A 1 77 ? -6.380 -7.159 -8.328 1.00 80.62 77 ALA A N 1
ATOM 548 C CA . ALA A 1 77 ? -6.566 -8.151 -7.270 1.00 80.62 77 ALA A CA 1
ATOM 549 C C . ALA A 1 77 ? -7.243 -7.540 -6.031 1.00 80.62 77 ALA A C 1
ATOM 551 O O . ALA A 1 77 ? -8.239 -8.068 -5.539 1.00 80.62 77 ALA A O 1
ATOM 552 N N . LEU A 1 78 ? -6.767 -6.382 -5.566 1.00 79.56 78 LEU A N 1
ATOM 553 C CA . LEU A 1 78 ? -7.340 -5.697 -4.404 1.00 79.56 78 LEU A CA 1
ATOM 554 C C . LEU A 1 78 ? -8.766 -5.197 -4.661 1.00 79.56 78 LEU A C 1
ATOM 556 O O . LEU A 1 78 ? -9.596 -5.250 -3.755 1.00 79.56 78 LEU A O 1
ATOM 560 N N . ALA A 1 79 ? -9.067 -4.732 -5.875 1.00 74.69 79 ALA A N 1
ATOM 561 C CA . ALA A 1 79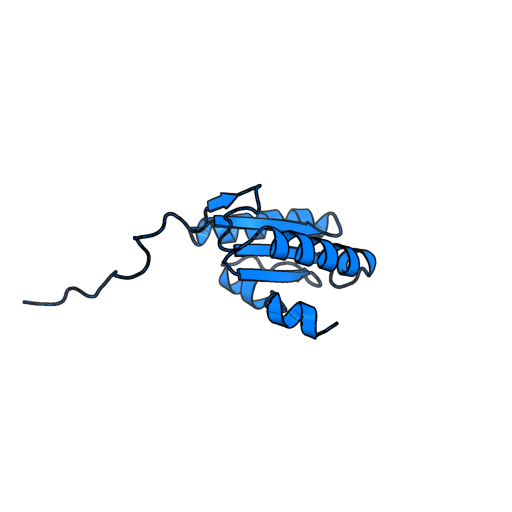 ? -10.415 -4.321 -6.265 1.00 74.69 79 ALA A CA 1
ATOM 562 C C . ALA A 1 79 ? -11.393 -5.506 -6.316 1.00 74.69 79 ALA A C 1
ATOM 564 O O . ALA A 1 79 ? -12.556 -5.348 -5.954 1.00 74.69 79 ALA A O 1
ATOM 565 N N . ALA A 1 80 ? -10.930 -6.688 -6.734 1.00 75.12 80 ALA A N 1
ATOM 566 C CA . ALA A 1 80 ? -11.751 -7.897 -6.766 1.00 75.12 80 ALA A CA 1
ATOM 567 C C . ALA A 1 80 ? -12.054 -8.446 -5.360 1.00 75.12 80 ALA A C 1
ATOM 569 O O . ALA A 1 80 ? -13.153 -8.940 -5.116 1.00 75.12 80 ALA A O 1
ATOM 570 N N . LEU A 1 81 ? -11.096 -8.341 -4.436 1.00 73.25 81 LEU A N 1
ATOM 571 C CA . LEU A 1 81 ? -11.223 -8.856 -3.067 1.00 73.25 81 LEU A CA 1
ATOM 572 C C . LEU A 1 81 ? -12.003 -7.910 -2.142 1.00 73.25 81 LEU A C 1
ATOM 574 O O . LEU A 1 81 ? -12.641 -8.345 -1.182 1.00 73.25 81 LEU A O 1
ATOM 578 N N . ARG A 1 82 ? -11.977 -6.599 -2.411 1.00 69.81 82 ARG A N 1
ATOM 579 C CA . ARG A 1 82 ? -12.581 -5.594 -1.527 1.00 69.81 82 ARG A CA 1
ATOM 580 C C . ARG A 1 82 ? -13.924 -5.109 -2.055 1.00 69.81 82 ARG A C 1
ATOM 582 O O . ARG A 1 82 ? -14.007 -4.377 -3.033 1.00 69.81 82 ARG A O 1
ATOM 589 N N . ARG A 1 83 ? -14.988 -5.454 -1.326 1.00 59.06 83 ARG A N 1
ATOM 590 C CA . ARG A 1 83 ? -16.361 -4.985 -1.584 1.00 59.06 83 ARG A CA 1
ATOM 591 C C . ARG A 1 83 ? -16.553 -3.484 -1.333 1.00 59.06 83 ARG A C 1
ATOM 593 O O . ARG A 1 83 ? -17.333 -2.846 -2.033 1.00 59.06 83 ARG A O 1
ATOM 600 N N . GLU A 1 84 ? -15.902 -2.944 -0.300 1.00 64.25 84 GLU A N 1
ATOM 601 C CA . GLU A 1 84 ? -16.064 -1.571 0.200 1.00 64.25 84 GLU A CA 1
ATOM 602 C C . GLU A 1 84 ? -14.722 -1.067 0.770 1.00 64.25 84 GLU A C 1
ATOM 604 O O . GLU A 1 84 ? -14.020 -1.809 1.454 1.00 64.25 84 GLU A O 1
ATOM 609 N N . GLY A 1 85 ? -14.363 0.195 0.506 1.00 68.31 85 GLY A N 1
ATOM 610 C CA . GLY A 1 85 ? -13.205 0.871 1.103 1.00 68.31 85 GLY A CA 1
ATOM 611 C C . GLY A 1 85 ? -12.270 1.537 0.088 1.00 68.31 85 GLY A C 1
ATOM 612 O O . GLY A 1 85 ? -12.489 1.485 -1.119 1.00 68.31 85 GLY A O 1
ATOM 613 N N . ARG A 1 86 ? -11.252 2.256 0.578 1.00 76.00 86 ARG A N 1
ATOM 614 C CA . ARG A 1 86 ? -10.383 3.094 -0.272 1.00 76.00 86 ARG A CA 1
ATOM 615 C C . ARG A 1 86 ? -9.095 2.370 -0.622 1.00 76.00 86 ARG A C 1
ATOM 617 O O . ARG A 1 86 ? -8.518 1.714 0.240 1.00 76.00 86 ARG A O 1
ATOM 624 N N . THR A 1 87 ? -8.634 2.494 -1.857 1.00 79.00 87 THR A N 1
ATOM 625 C CA . THR A 1 87 ? -7.298 2.045 -2.260 1.00 79.00 87 THR A CA 1
ATOM 626 C C . THR A 1 87 ? -6.509 3.258 -2.727 1.00 79.00 87 THR A C 1
ATOM 628 O O . THR A 1 87 ? -7.038 4.120 -3.434 1.00 79.00 87 THR A O 1
ATOM 631 N N . VAL A 1 88 ? -5.265 3.346 -2.276 1.00 78.75 88 VAL A N 1
ATOM 632 C CA . VAL A 1 88 ? -4.382 4.484 -2.497 1.00 78.75 88 VAL A CA 1
ATOM 633 C C . VAL A 1 88 ? -3.055 3.972 -3.032 1.00 78.75 88 VAL A C 1
ATOM 635 O O . VAL A 1 88 ? -2.445 3.083 -2.437 1.00 78.75 88 VAL A O 1
ATOM 638 N N . VAL A 1 89 ? -2.601 4.551 -4.141 1.00 79.00 89 VAL A N 1
ATOM 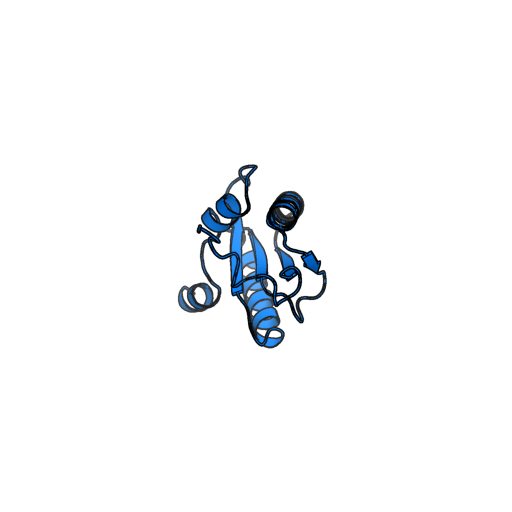639 C CA . VAL A 1 89 ? -1.305 4.223 -4.740 1.00 79.00 89 VAL A CA 1
ATOM 640 C C . VAL A 1 89 ? -0.310 5.325 -4.400 1.00 79.00 89 VAL A C 1
ATOM 642 O O . VAL A 1 89 ? -0.567 6.515 -4.617 1.00 79.00 89 VAL A O 1
ATOM 645 N N . VAL A 1 90 ? 0.835 4.926 -3.855 1.00 78.12 90 VAL A N 1
ATOM 646 C CA . VAL A 1 90 ? 1.930 5.813 -3.464 1.00 78.12 90 VAL A CA 1
ATOM 647 C C . VAL A 1 90 ? 3.143 5.493 -4.340 1.00 78.12 90 VAL A C 1
ATOM 649 O O . VAL A 1 90 ? 3.920 4.595 -4.009 1.00 78.12 90 VAL A O 1
ATOM 652 N N . PRO A 1 91 ? 3.313 6.192 -5.476 1.00 73.81 91 PRO A N 1
ATOM 653 C CA . PRO A 1 91 ? 4.493 6.037 -6.311 1.00 73.81 91 PRO A CA 1
ATOM 654 C C . PRO A 1 91 ? 5.683 6.755 -5.664 1.00 73.81 91 PRO A C 1
ATOM 656 O O . PRO A 1 91 ? 5.829 7.982 -5.736 1.00 73.81 91 PRO A O 1
ATOM 659 N N . GLN A 1 92 ? 6.569 5.981 -5.047 1.00 71.62 92 GLN A N 1
ATOM 660 C CA . GLN A 1 92 ? 7.799 6.476 -4.451 1.00 71.62 92 GLN A CA 1
ATOM 661 C C . GLN A 1 92 ? 8.794 6.865 -5.537 1.00 71.62 92 GLN A C 1
ATOM 663 O O . GLN A 1 92 ? 9.372 6.031 -6.232 1.00 71.62 92 GLN A O 1
ATOM 668 N N . HIS A 1 93 ? 9.007 8.170 -5.649 1.00 70.31 93 HIS A N 1
ATOM 669 C CA . HIS A 1 93 ? 10.027 8.780 -6.499 1.00 70.31 93 HIS A CA 1
ATOM 670 C C . HIS A 1 93 ? 11.009 9.648 -5.686 1.00 70.31 93 HIS A C 1
ATOM 672 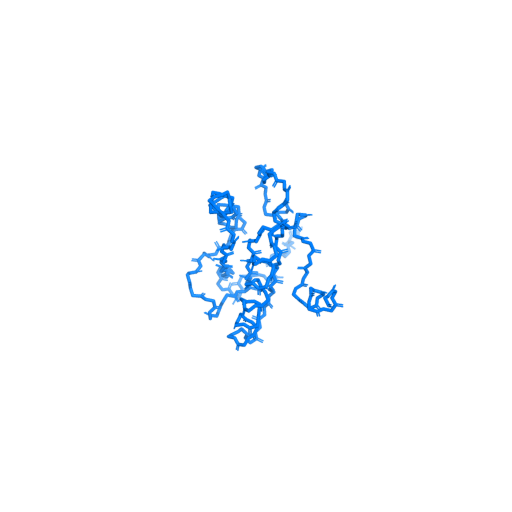O O . HIS A 1 93 ? 11.975 10.191 -6.221 1.00 70.31 93 HIS A O 1
ATOM 678 N N . LYS A 1 94 ? 10.762 9.799 -4.378 1.00 65.50 94 LYS A N 1
ATOM 679 C CA . LYS A 1 94 ? 11.538 10.606 -3.424 1.00 65.50 94 LYS A CA 1
ATOM 680 C C . LYS A 1 94 ? 11.553 9.913 -2.056 1.00 65.50 94 LYS A C 1
ATOM 682 O O . LYS A 1 94 ? 10.679 9.091 -1.795 1.00 65.50 94 LYS A O 1
ATOM 687 N N . PRO A 1 95 ? 12.518 10.225 -1.170 1.00 68.94 95 PRO A N 1
ATOM 688 C CA . PRO A 1 95 ? 12.486 9.745 0.207 1.00 68.94 95 PRO A CA 1
ATOM 689 C C . PRO A 1 95 ? 11.166 10.099 0.898 1.00 68.94 95 PRO A C 1
ATOM 691 O O . PRO A 1 95 ? 10.689 11.234 0.773 1.00 68.94 95 PRO A O 1
ATOM 694 N N . LEU A 1 96 ? 10.600 9.142 1.641 1.00 67.62 96 LEU A N 1
ATOM 695 C CA . LEU A 1 96 ? 9.452 9.417 2.492 1.00 67.62 96 LEU A CA 1
ATOM 696 C C . LEU A 1 96 ? 9.875 10.464 3.526 1.00 67.62 96 LEU A C 1
ATOM 698 O O . LEU A 1 96 ? 10.904 10.311 4.190 1.00 67.62 96 LEU A O 1
ATOM 702 N N . LYS A 1 97 ? 9.112 11.549 3.657 1.00 62.69 97 LYS A N 1
ATOM 703 C CA . LYS A 1 97 ? 9.350 12.480 4.761 1.00 62.69 97 LYS A CA 1
ATOM 704 C C . LYS A 1 97 ? 8.815 11.813 6.033 1.00 62.69 97 LYS A C 1
ATOM 706 O O . LYS A 1 97 ? 7.642 11.441 6.032 1.00 62.69 97 LYS A O 1
ATOM 711 N N . PRO A 1 98 ? 9.618 11.658 7.102 1.00 59.38 98 PRO A N 1
ATOM 712 C CA . PRO A 1 98 ? 9.113 11.163 8.378 1.00 59.38 98 PRO A CA 1
ATOM 713 C C . PRO A 1 98 ? 7.949 12.050 8.824 1.00 59.38 98 PRO A C 1
ATOM 715 O O . PRO A 1 98 ? 8.088 13.275 8.852 1.00 59.38 98 PRO A O 1
ATOM 718 N N . GLY A 1 99 ? 6.785 11.469 9.114 1.00 64.38 99 GLY A N 1
ATOM 719 C CA . GLY A 1 99 ? 5.608 12.289 9.365 1.00 64.38 99 GLY A CA 1
ATOM 720 C C . GLY A 1 99 ? 4.331 11.526 9.678 1.00 64.38 99 GLY A C 1
ATOM 721 O O . GLY A 1 99 ? 4.305 10.309 9.836 1.00 64.38 99 GLY A O 1
ATOM 722 N N . THR A 1 100 ? 3.259 12.300 9.801 1.00 65.25 100 THR A N 1
ATOM 723 C CA . THR A 1 100 ? 1.904 11.818 10.064 1.00 65.25 100 THR A CA 1
ATOM 724 C C . THR A 1 100 ? 1.313 11.144 8.826 1.00 65.25 100 THR A C 1
ATOM 726 O O . THR A 1 100 ? 1.753 11.391 7.704 1.00 65.25 100 THR A O 1
ATOM 729 N N . LEU A 1 101 ? 0.249 10.353 9.007 1.00 69.06 101 LEU A N 1
ATOM 730 C CA . LEU A 1 101 ? -0.522 9.754 7.909 1.00 69.06 101 LEU A CA 1
ATOM 731 C C . LEU A 1 101 ? -0.883 10.770 6.808 1.00 69.06 101 LEU A C 1
ATOM 733 O O . LEU A 1 101 ? -0.870 10.437 5.627 1.00 69.06 101 LEU A O 1
ATOM 737 N N . LYS A 1 102 ? -1.137 12.030 7.185 1.00 67.44 102 LYS A N 1
ATOM 738 C CA . LYS A 1 102 ? -1.383 13.125 6.243 1.00 67.44 102 LYS A CA 1
ATOM 739 C C . LYS A 1 102 ? -0.230 13.305 5.246 1.00 67.44 102 LYS A C 1
ATOM 741 O O . LYS A 1 102 ? -0.504 13.427 4.062 1.00 67.44 102 LYS A O 1
ATOM 746 N N . GLY A 1 103 ? 1.023 13.255 5.698 1.00 67.38 103 GLY A N 1
ATOM 747 C CA . GLY A 1 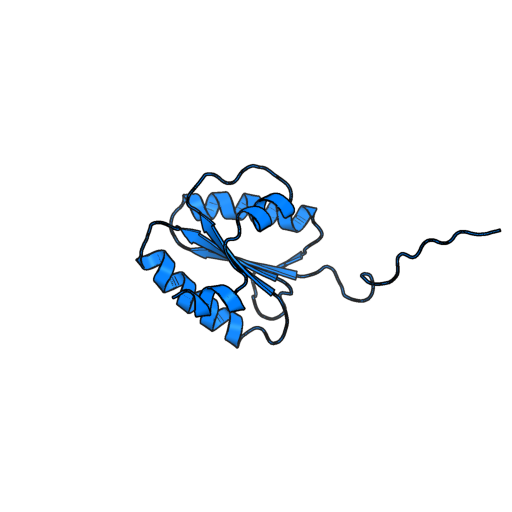103 ? 2.196 13.407 4.832 1.00 67.38 103 GLY A CA 1
ATOM 748 C C . GLY A 1 103 ? 2.350 12.275 3.815 1.00 67.38 103 GLY A C 1
ATOM 749 O O . GLY A 1 103 ? 2.760 12.518 2.685 1.00 67.38 103 GLY A O 1
ATOM 750 N N . ILE A 1 104 ? 1.957 11.054 4.185 1.00 68.56 104 ILE A N 1
ATOM 751 C CA . ILE A 1 104 ? 1.933 9.904 3.267 1.00 68.56 104 ILE A CA 1
ATOM 752 C C . ILE A 1 104 ? 0.816 10.075 2.237 1.00 68.56 104 ILE A C 1
ATOM 754 O O . ILE A 1 104 ? 1.035 9.872 1.048 1.00 68.56 104 ILE A O 1
ATOM 758 N N . LEU A 1 105 ? -0.369 10.505 2.676 1.00 67.25 105 LEU A N 1
ATOM 759 C CA . LEU A 1 105 ? -1.498 10.769 1.782 1.00 67.25 105 LEU A CA 1
ATOM 760 C C . LEU A 1 105 ? -1.253 11.969 0.854 1.00 67.25 105 LEU A C 1
ATOM 762 O O . LEU A 1 105 ? -1.762 11.982 -0.257 1.00 67.25 105 LEU A O 1
ATOM 766 N N . GLU A 1 106 ? -0.455 12.953 1.270 1.00 66.94 106 GLU A N 1
ATOM 767 C CA . GLU A 1 106 ? -0.002 14.056 0.411 1.00 66.94 106 GLU A CA 1
ATOM 768 C C . GLU A 1 106 ? 0.986 13.586 -0.673 1.00 66.94 106 GLU A C 1
ATOM 770 O O . GLU A 1 106 ? 1.104 14.231 -1.712 1.00 66.94 106 GLU A O 1
ATOM 775 N N . GLN A 1 107 ? 1.691 12.471 -0.445 1.00 65.69 107 GLN A N 1
ATOM 776 C CA . GLN A 1 107 ? 2.570 11.825 -1.429 1.00 65.69 107 GLN A CA 1
ATOM 777 C C . GLN A 1 107 ? 1.850 10.761 -2.268 1.00 65.69 107 GLN A C 1
ATOM 779 O O . GLN A 1 107 ? 2.377 10.329 -3.295 1.00 65.69 107 GLN A O 1
ATOM 784 N N . ALA A 1 108 ? 0.648 10.351 -1.862 1.00 68.81 108 ALA A N 1
ATOM 785 C CA . ALA A 1 108 ? -0.198 9.495 -2.666 1.00 68.81 108 ALA A CA 1
ATOM 786 C C . ALA A 1 108 ? -0.666 10.248 -3.913 1.00 68.81 108 ALA A C 1
ATOM 788 O O . ALA A 1 108 ? -1.277 11.312 -3.825 1.00 68.81 108 ALA A O 1
ATOM 789 N N . ALA A 1 109 ? -0.381 9.696 -5.089 1.00 59.00 109 ALA A N 1
ATOM 790 C CA . ALA A 1 109 ? -0.642 10.400 -6.340 1.00 59.00 109 ALA A CA 1
ATOM 791 C C . ALA A 1 109 ? -2.129 10.374 -6.729 1.00 59.00 109 ALA A C 1
ATOM 793 O O . ALA A 1 109 ? -2.592 11.257 -7.448 1.00 59.00 109 ALA A O 1
ATOM 794 N N . VAL A 1 110 ? -2.881 9.372 -6.268 1.00 59.22 110 VAL A N 1
ATOM 795 C CA . VAL A 1 110 ? -4.157 9.003 -6.886 1.00 59.22 110 VAL A CA 1
ATOM 796 C C . VAL A 1 110 ? -4.963 8.026 -6.021 1.00 59.22 110 VAL A C 1
ATOM 798 O O . VAL A 1 110 ? -4.444 6.986 -5.601 1.00 59.22 110 VAL A O 1
ATOM 801 N N . PRO A 1 111 ? -6.254 8.315 -5.792 1.00 62.22 111 PRO A N 1
ATOM 802 C CA . PRO A 1 111 ? -7.253 7.293 -5.498 1.00 62.22 111 PRO A CA 1
ATOM 803 C C . PRO A 1 111 ? -7.307 6.251 -6.625 1.00 62.22 111 PRO A C 1
ATOM 805 O O . PRO A 1 111 ? -7.126 6.597 -7.794 1.00 62.22 111 PRO A O 1
ATOM 808 N N . LEU A 1 112 ? -7.571 4.988 -6.287 1.00 55.19 112 LEU A N 1
ATOM 809 C CA . LEU A 1 112 ? -7.644 3.869 -7.239 1.00 55.19 112 LEU A CA 1
ATOM 810 C C . LEU A 1 112 ? -8.524 4.143 -8.464 1.00 55.19 112 LEU A C 1
ATOM 812 O O . LEU A 1 112 ? -8.123 3.859 -9.590 1.00 55.19 112 LEU A O 1
ATOM 816 N N . ASP A 1 113 ? -9.699 4.728 -8.235 1.00 52.53 113 ASP A N 1
ATOM 817 C CA . ASP A 1 113 ? -10.676 5.100 -9.261 1.00 52.53 113 ASP A CA 1
ATOM 818 C C . ASP A 1 113 ? -10.103 6.080 -10.289 1.00 52.53 113 ASP A C 1
ATOM 820 O O . ASP A 1 113 ? -10.504 6.070 -11.451 1.00 52.53 113 ASP A O 1
ATOM 824 N N . ARG A 1 114 ? -9.121 6.885 -9.877 1.00 54.00 114 ARG A N 1
ATOM 825 C CA . ARG A 1 114 ? -8.436 7.845 -10.738 1.00 54.00 114 ARG A CA 1
ATOM 826 C C . ARG A 1 114 ? -7.183 7.265 -11.387 1.00 54.00 114 ARG A C 1
ATOM 828 O O . ARG A 1 114 ? -6.879 7.643 -12.511 1.00 54.00 114 ARG A O 1
ATOM 835 N N . PHE A 1 115 ? -6.480 6.353 -10.714 1.00 49.97 115 PHE A N 1
ATOM 836 C CA . PHE A 1 115 ? -5.280 5.713 -11.265 1.00 49.97 115 PHE A CA 1
ATOM 837 C C . PHE A 1 115 ? -5.597 4.878 -12.507 1.00 49.97 115 PHE A C 1
ATOM 839 O O . PHE A 1 115 ? -4.927 5.020 -13.520 1.00 49.97 115 PHE A O 1
ATOM 846 N N . VAL A 1 116 ? -6.675 4.088 -12.460 1.00 47.56 116 VAL A N 1
ATOM 847 C CA . VAL A 1 116 ? -7.107 3.238 -13.586 1.00 47.56 116 VAL A CA 1
ATOM 848 C C . VAL A 1 116 ? -7.562 4.061 -14.804 1.00 47.56 116 VAL A C 1
ATOM 850 O O . VAL A 1 116 ? -7.570 3.548 -15.912 1.00 47.56 116 VAL A O 1
ATOM 853 N N . GLN A 1 117 ? -7.929 5.337 -14.628 1.00 40.91 117 GLN A N 1
ATOM 854 C CA . GLN A 1 117 ? -8.343 6.229 -15.725 1.00 40.91 117 GLN A CA 1
ATOM 855 C C . GLN A 1 117 ? -7.208 7.094 -16.299 1.00 40.91 117 GLN A C 1
ATOM 857 O O . GLN A 1 117 ? -7.440 7.844 -17.248 1.00 40.91 117 GLN A O 1
ATOM 862 N N . GLN A 1 118 ? -6.019 7.074 -15.691 1.00 39.19 118 GLN A N 1
ATOM 863 C CA . GLN A 1 118 ? -4.866 7.889 -16.105 1.00 39.19 118 GLN A CA 1
ATOM 864 C C . GLN A 1 118 ? -3.778 7.086 -16.833 1.00 39.19 118 GLN A C 1
ATOM 866 O O . GLN A 1 118 ? -2.743 7.659 -17.182 1.00 39.19 118 GLN A O 1
ATOM 871 N N . LEU A 1 119 ? -4.035 5.801 -17.075 1.00 42.19 119 LEU A N 1
ATOM 872 C CA . LEU A 1 119 ? -3.271 4.895 -17.931 1.00 42.19 119 LEU A CA 1
ATOM 873 C C . LEU A 1 119 ? -4.098 4.603 -19.190 1.00 42.19 119 LEU A C 1
ATOM 875 O O . LEU A 1 119 ? -3.490 4.553 -20.281 1.00 42.19 119 LEU A O 1
#

Foldseek 3Di:
DDDDDDPPDPPPDAQAEEEEAFFDDPLSVVVVVLLVVQCVVVRHHYDPDLQRHQEYEYEFAQPDVVRVVVVVVVLVVSVVRDPHHWYFYQHDPDHQDRDHNVSSNVRTPDISVVVVVVD

pLDDT: mean 72.35, std 14.8, range [37.38, 90.56]